Protein AF-A0A2V8X3D0-F1 (afdb_monomer)

Solvent-accessible surface area (backbone atoms only — not comparable to full-atom values): 6885 Å² total; per-residue (Å²): 136,84,84,76,80,86,71,79,76,37,47,74,92,74,59,75,45,65,46,23,43,91,88,47,85,46,73,48,74,57,72,33,58,51,44,58,70,53,36,81,63,63,55,37,43,77,49,73,24,34,34,82,47,98,91,30,70,43,83,44,58,73,88,72,32,69,65,61,42,66,55,35,41,49,26,38,58,74,53,64,68,82,69,56,76,44,79,71,68,83,85,76,54,71,71,52,52,53,48,53,50,52,40,46,39,34,49,67,67,68,51,130

Structure (mmCIF, N/CA/C/O backbone):
data_AF-A0A2V8X3D0-F1
#
_entry.id   AF-A0A2V8X3D0-F1
#
loop_
_atom_site.group_PDB
_atom_site.id
_atom_site.type_symbol
_atom_site.label_atom_id
_atom_site.label_alt_id
_atom_site.label_comp_id
_atom_site.label_asym_id
_atom_site.label_entity_id
_atom_site.label_seq_id
_atom_site.pdbx_PDB_ins_code
_atom_site.Cartn_x
_atom_site.Cartn_y
_atom_site.Cartn_z
_atom_site.occupancy
_atom_site.B_iso_or_equiv
_atom_site.auth_seq_id
_atom_site.auth_comp_id
_atom_site.auth_asym_id
_atom_site.auth_atom_id
_atom_site.pdbx_PDB_model_num
ATOM 1 N N . MET A 1 1 ? -1.999 36.369 16.286 1.00 37.56 1 MET A N 1
ATOM 2 C CA . MET A 1 1 ? -1.375 35.034 16.200 1.00 37.56 1 MET A CA 1
ATOM 3 C C . MET A 1 1 ? -2.469 34.036 15.878 1.00 37.56 1 MET A C 1
ATOM 5 O O . MET A 1 1 ? -3.402 33.972 16.667 1.00 37.56 1 MET A O 1
ATOM 9 N N . PRO A 1 2 ? -2.433 33.323 14.746 1.00 33.59 2 PRO A N 1
ATOM 10 C CA . PRO A 1 2 ? -3.302 32.175 14.560 1.00 33.59 2 PRO A CA 1
ATOM 11 C C . PRO A 1 2 ? -2.528 30.893 14.882 1.00 33.59 2 PRO A C 1
ATOM 13 O O . PRO A 1 2 ? -1.544 30.566 14.225 1.00 33.59 2 PRO A O 1
ATOM 16 N N . THR A 1 3 ? -2.972 30.189 15.921 1.00 42.16 3 THR A N 1
ATOM 17 C CA . THR A 1 3 ? -2.617 28.796 16.200 1.00 42.16 3 THR A CA 1
ATOM 18 C C . THR A 1 3 ? -3.243 27.917 15.124 1.00 42.16 3 THR A C 1
ATOM 20 O O . THR A 1 3 ? -4.469 27.873 15.002 1.00 42.16 3 THR A O 1
ATOM 23 N N . GLN A 1 4 ? -2.413 27.249 14.325 1.00 29.91 4 GLN A N 1
ATOM 24 C CA . GLN A 1 4 ? -2.882 26.175 13.455 1.00 29.91 4 GLN A CA 1
ATOM 25 C C . GLN A 1 4 ? -3.220 24.947 14.316 1.00 29.91 4 GLN A C 1
ATOM 27 O O . GLN A 1 4 ? -2.523 24.704 15.303 1.00 29.91 4 GLN A O 1
ATOM 32 N N . PRO A 1 5 ? -4.284 24.193 13.998 1.00 35.69 5 PRO A N 1
ATOM 33 C CA . PRO A 1 5 ? -4.534 22.923 14.660 1.00 35.69 5 PRO A CA 1
ATOM 34 C C . PRO A 1 5 ? -3.438 21.939 14.247 1.00 35.69 5 PRO A C 1
ATOM 36 O O . PRO A 1 5 ? -3.187 21.762 13.056 1.00 35.69 5 PRO A O 1
ATOM 39 N N . GLU A 1 6 ? -2.790 21.307 15.224 1.00 33.66 6 GLU A N 1
ATOM 40 C CA . GLU A 1 6 ? -1.869 20.197 14.985 1.00 33.66 6 GLU A CA 1
ATOM 41 C C . GLU A 1 6 ? -2.663 18.978 14.501 1.00 33.66 6 GLU A C 1
ATOM 43 O O . GLU A 1 6 ? -3.052 18.096 15.267 1.00 33.66 6 GLU A O 1
ATOM 48 N N . SER A 1 7 ? -2.954 18.949 13.202 1.00 32.25 7 SER A N 1
ATOM 49 C CA . SER A 1 7 ? -3.246 17.712 12.499 1.00 32.25 7 SER A CA 1
ATOM 50 C C . SER A 1 7 ? -1.927 16.964 12.371 1.00 32.25 7 SER A C 1
ATOM 52 O O . SER A 1 7 ? -1.091 17.296 11.536 1.00 32.25 7 SER A O 1
ATOM 54 N N . HIS A 1 8 ? -1.717 15.968 13.228 1.00 31.59 8 HIS A N 1
ATOM 55 C CA . HIS A 1 8 ? -0.727 14.941 12.947 1.00 31.59 8 HIS A CA 1
ATOM 56 C C . HIS A 1 8 ? -1.125 14.274 11.624 1.00 31.59 8 HIS A C 1
ATOM 58 O O . HIS A 1 8 ? -2.050 13.462 11.580 1.00 31.59 8 HIS A O 1
ATOM 64 N N . ASP A 1 9 ? -0.446 14.663 10.545 1.00 29.86 9 ASP A N 1
ATOM 65 C CA . ASP A 1 9 ? -0.480 14.008 9.241 1.00 29.86 9 ASP A CA 1
ATOM 66 C C . ASP A 1 9 ? 0.123 12.607 9.392 1.00 29.86 9 ASP A C 1
ATOM 68 O O . ASP A 1 9 ? 1.293 12.360 9.097 1.00 29.86 9 ASP A O 1
ATOM 72 N N . ALA A 1 10 ? -0.653 11.670 9.933 1.00 28.91 10 ALA A N 1
ATOM 73 C CA . ALA A 1 10 ? -0.179 10.314 10.118 1.00 28.91 10 ALA A CA 1
ATOM 74 C C . ALA A 1 10 ? -0.154 9.597 8.758 1.00 28.91 10 ALA A C 1
ATOM 76 O O . ALA A 1 10 ? -1.170 9.173 8.205 1.00 28.91 10 ALA A O 1
ATOM 77 N N . ILE A 1 11 ? 1.070 9.406 8.265 1.00 35.06 11 ILE A N 1
ATOM 78 C CA . ILE A 1 11 ? 1.444 8.513 7.161 1.00 35.06 11 ILE A CA 1
ATOM 79 C C . ILE A 1 11 ? 1.246 9.133 5.771 1.00 35.06 11 ILE A C 1
ATOM 81 O O . ILE A 1 11 ? 0.574 8.622 4.881 1.00 35.06 11 ILE A O 1
ATOM 85 N N . SER A 1 12 ? 1.929 10.251 5.547 1.00 32.66 12 SER A N 1
ATOM 86 C CA . SER A 1 12 ? 2.351 10.661 4.209 1.00 32.66 12 SER A CA 1
ATOM 87 C C . SER A 1 12 ? 3.846 10.959 4.301 1.00 32.66 12 SER A C 1
ATOM 89 O O . SER A 1 12 ? 4.235 11.969 4.868 1.00 32.66 12 SER A O 1
ATOM 91 N N . GLN A 1 13 ? 4.682 10.056 3.786 1.00 33.97 13 GLN A N 1
ATOM 92 C CA . GLN A 1 13 ? 6.145 10.196 3.636 1.00 33.97 13 GLN A CA 1
ATOM 93 C C . GLN A 1 13 ? 7.073 10.022 4.856 1.00 33.97 13 GLN A C 1
ATOM 95 O O . GLN A 1 13 ? 8.280 10.033 4.651 1.00 33.97 13 GLN A O 1
ATOM 100 N N . ASN A 1 14 ? 6.587 9.773 6.081 1.00 30.97 14 ASN A N 1
ATOM 101 C CA . ASN A 1 14 ? 7.488 9.634 7.248 1.00 30.97 14 ASN A CA 1
ATOM 102 C C . ASN A 1 14 ? 7.500 8.258 7.945 1.00 30.97 14 ASN A C 1
ATOM 104 O O . ASN A 1 14 ? 8.226 8.079 8.918 1.00 30.97 14 ASN A O 1
ATOM 108 N N . GLU A 1 15 ? 6.749 7.271 7.445 1.00 37.72 15 GLU A N 1
ATOM 109 C CA . GLU A 1 15 ? 6.708 5.910 8.020 1.00 37.72 15 GLU A CA 1
ATOM 110 C C . GLU A 1 15 ? 7.072 4.803 7.021 1.00 37.72 15 GLU A C 1
ATOM 112 O O . GLU A 1 15 ? 6.827 3.622 7.256 1.00 37.72 15 GLU A O 1
ATOM 117 N N . GLU A 1 16 ? 7.812 5.154 5.964 1.00 40.50 16 GLU A N 1
ATOM 118 C CA . GLU A 1 16 ? 8.700 4.185 5.303 1.00 40.50 16 GLU A CA 1
ATOM 119 C C . GLU A 1 16 ? 9.732 3.595 6.293 1.00 40.50 16 GLU A C 1
ATOM 121 O O . GLU A 1 16 ? 10.391 2.615 5.981 1.00 40.50 16 GLU A O 1
ATOM 126 N N . GLN A 1 17 ? 9.839 4.153 7.507 1.00 39.25 17 GLN A N 1
ATOM 127 C CA . GLN A 1 17 ? 10.866 3.888 8.512 1.00 39.25 17 GLN A CA 1
ATOM 128 C C . GLN A 1 17 ? 10.600 2.749 9.514 1.00 39.25 17 GLN A C 1
ATOM 130 O O . GLN A 1 17 ? 11.494 2.458 10.304 1.00 39.25 17 GLN A O 1
ATOM 135 N N . ASN A 1 18 ? 9.415 2.126 9.551 1.00 40.91 18 ASN A N 1
ATOM 136 C CA . ASN A 1 18 ? 9.135 1.095 10.572 1.00 40.91 18 ASN A CA 1
ATOM 137 C C . ASN A 1 18 ? 9.194 -0.335 10.017 1.00 40.91 18 ASN A C 1
ATOM 139 O O . ASN A 1 18 ? 9.763 -1.224 10.644 1.00 40.91 18 ASN A O 1
ATOM 143 N N . CYS A 1 19 ? 8.748 -0.549 8.775 1.00 41.94 19 CYS A N 1
ATOM 144 C CA . CYS A 1 19 ? 9.144 -1.747 8.027 1.00 41.94 19 CYS A CA 1
ATOM 145 C C . CYS A 1 19 ? 10.621 -1.718 7.616 1.00 41.94 19 CYS A C 1
ATOM 147 O O . CYS A 1 19 ? 11.140 -2.752 7.234 1.00 41.94 19 CYS A O 1
ATOM 149 N N . LEU A 1 20 ? 11.292 -0.566 7.630 1.00 42.41 20 LEU A N 1
ATOM 150 C CA . LEU A 1 20 ? 12.704 -0.408 7.285 1.00 42.41 20 LEU A CA 1
ATOM 151 C C . LEU A 1 20 ? 13.352 0.432 8.385 1.00 42.41 20 LEU A C 1
ATOM 153 O O . LEU A 1 20 ? 13.361 1.660 8.298 1.00 42.41 20 LEU A O 1
ATOM 157 N N . ASP A 1 21 ? 13.870 -0.225 9.425 1.00 34.19 21 ASP A N 1
ATOM 158 C CA . ASP A 1 21 ? 14.759 0.414 10.398 1.00 34.19 21 ASP A CA 1
ATOM 159 C C . ASP A 1 21 ? 15.773 1.309 9.659 1.00 34.19 21 ASP A C 1
ATOM 161 O O . ASP A 1 21 ? 16.462 0.868 8.738 1.00 34.19 21 ASP A O 1
ATOM 165 N N . ARG A 1 22 ? 15.853 2.581 10.072 1.00 38.88 22 ARG A N 1
ATOM 166 C CA . ARG A 1 22 ? 16.690 3.645 9.487 1.00 38.88 22 ARG A CA 1
ATOM 167 C C . ARG A 1 22 ? 18.185 3.287 9.422 1.00 38.88 22 ARG A C 1
ATOM 169 O O . ARG A 1 22 ? 18.949 4.008 8.786 1.00 38.88 22 ARG A O 1
ATOM 176 N N . THR A 1 23 ? 18.605 2.208 10.080 1.00 39.25 23 THR A N 1
ATOM 177 C CA . THR A 1 23 ? 19.983 1.700 10.092 1.00 39.25 23 THR A CA 1
ATOM 178 C C . THR A 1 23 ? 20.186 0.383 9.333 1.00 39.25 23 THR A C 1
ATOM 180 O O . THR A 1 23 ? 21.328 -0.049 9.173 1.00 39.25 23 THR A O 1
ATOM 183 N N . SER A 1 24 ? 19.120 -0.224 8.798 1.00 38.72 24 SER A N 1
ATOM 184 C CA . SER A 1 24 ? 19.151 -1.571 8.227 1.00 38.72 24 SER A CA 1
ATOM 185 C C . SER A 1 24 ? 18.827 -1.578 6.720 1.00 38.72 24 SER A C 1
ATOM 187 O O . SER A 1 24 ? 17.754 -1.138 6.315 1.00 38.72 24 SER A O 1
ATOM 189 N N . PRO A 1 25 ? 19.688 -2.146 5.849 1.00 47.16 25 PRO A N 1
ATOM 190 C CA . PRO A 1 25 ? 19.456 -2.234 4.397 1.00 47.16 25 PRO A CA 1
ATOM 191 C C . PRO A 1 25 ? 18.347 -3.232 3.990 1.00 47.16 25 PRO A C 1
ATOM 193 O O . PRO A 1 25 ? 18.197 -3.557 2.812 1.00 47.16 25 PRO A O 1
ATOM 196 N N . LYS A 1 26 ? 17.572 -3.744 4.952 1.00 44.41 26 LYS A N 1
ATOM 197 C CA . LYS A 1 26 ? 16.584 -4.810 4.778 1.00 44.41 26 LYS A CA 1
ATOM 198 C C . LYS A 1 26 ? 15.247 -4.396 5.400 1.00 44.41 26 LYS A C 1
ATOM 200 O O . LYS A 1 26 ? 15.260 -3.911 6.529 1.00 44.41 26 LYS A O 1
ATOM 205 N N . PRO A 1 27 ? 14.106 -4.658 4.734 1.00 53.47 27 PRO A N 1
ATOM 206 C CA . PRO A 1 27 ? 12.804 -4.507 5.364 1.00 53.47 27 PRO A CA 1
ATOM 207 C C . PRO A 1 27 ? 12.693 -5.443 6.581 1.00 53.47 27 PRO A C 1
ATOM 209 O O . PRO A 1 27 ? 12.707 -6.669 6.434 1.00 53.47 27 PRO A O 1
ATOM 212 N N . SER A 1 28 ? 12.635 -4.879 7.784 1.00 53.59 28 SER A N 1
ATOM 213 C CA . SER A 1 28 ? 12.348 -5.551 9.045 1.00 53.59 28 SER A CA 1
ATOM 214 C C . SER A 1 28 ? 10.833 -5.622 9.282 1.00 53.59 28 SER A C 1
ATOM 216 O O . SER A 1 28 ? 10.194 -4.635 9.644 1.00 53.59 28 SER A O 1
ATOM 218 N N . GLY A 1 29 ? 10.262 -6.815 9.112 1.00 68.94 29 GLY A N 1
ATOM 219 C CA . GLY A 1 29 ? 8.860 -7.114 9.429 1.00 68.94 29 GLY A CA 1
ATOM 220 C C . GLY A 1 29 ? 7.943 -7.221 8.211 1.00 68.94 29 GLY A C 1
ATOM 221 O O . GLY A 1 29 ? 8.361 -7.026 7.065 1.00 68.94 29 GLY A O 1
ATOM 222 N N . TYR A 1 30 ? 6.687 -7.587 8.466 1.00 80.38 30 TYR A N 1
ATOM 223 C CA . TYR A 1 30 ? 5.662 -7.699 7.437 1.00 80.38 30 TYR A CA 1
ATOM 224 C C . TYR A 1 30 ? 4.652 -6.543 7.533 1.00 80.38 30 TYR A C 1
ATOM 226 O O . TYR A 1 30 ? 4.293 -6.143 8.643 1.00 80.38 30 TYR A O 1
ATOM 234 N N . PRO A 1 31 ? 4.157 -6.002 6.403 1.00 83.81 31 PRO A N 1
ATOM 235 C CA . PRO A 1 31 ? 3.261 -4.843 6.417 1.00 83.81 31 PRO A CA 1
ATOM 236 C C . PRO A 1 31 ? 1.989 -5.046 7.256 1.00 83.81 31 PRO A C 1
ATOM 238 O O . PRO A 1 31 ? 1.559 -4.134 7.957 1.00 83.81 31 PRO A O 1
ATOM 241 N N . GLN A 1 32 ? 1.418 -6.253 7.245 1.00 85.88 32 GLN A N 1
ATOM 242 C CA . GLN A 1 32 ? 0.232 -6.596 8.032 1.00 85.88 32 GLN A CA 1
ATOM 243 C C . GLN A 1 32 ? 0.441 -6.471 9.549 1.00 85.88 32 GLN A C 1
ATOM 245 O O . GLN A 1 32 ? -0.500 -6.143 10.271 1.00 85.88 32 GLN A O 1
ATOM 250 N N . ASP A 1 33 ? 1.661 -6.688 10.042 1.00 84.81 33 ASP A N 1
ATOM 251 C CA . ASP A 1 33 ? 1.962 -6.584 11.473 1.00 84.81 33 ASP A CA 1
ATOM 252 C C . ASP A 1 33 ? 1.994 -5.116 11.902 1.00 84.81 33 ASP A C 1
ATOM 254 O O . ASP A 1 33 ? 1.466 -4.747 12.953 1.00 84.81 33 ASP A O 1
ATOM 258 N N . TRP A 1 34 ? 2.531 -4.249 11.042 1.00 83.50 34 TRP A N 1
ATOM 259 C CA . TRP A 1 34 ? 2.528 -2.805 11.254 1.00 83.50 34 TRP A CA 1
ATOM 260 C C . TRP A 1 34 ? 1.131 -2.207 11.184 1.00 83.50 34 TRP A C 1
ATOM 262 O O . TRP A 1 34 ? 0.794 -1.374 12.022 1.00 83.50 34 TRP A O 1
ATOM 272 N N . ILE A 1 35 ? 0.291 -2.673 10.257 1.00 86.69 35 ILE A N 1
ATOM 273 C CA . ILE A 1 35 ? -1.110 -2.242 10.180 1.00 86.69 35 ILE A CA 1
ATOM 274 C C . ILE A 1 35 ? -1.834 -2.543 11.497 1.00 86.69 35 ILE A C 1
ATOM 276 O O . ILE A 1 35 ? -2.483 -1.660 12.056 1.00 86.69 35 ILE A O 1
ATOM 280 N N . ARG A 1 36 ? -1.668 -3.755 12.041 1.00 87.81 36 ARG A N 1
ATOM 281 C CA . ARG A 1 36 ? -2.245 -4.132 13.343 1.00 87.81 36 ARG A CA 1
ATOM 282 C C . ARG A 1 36 ? -1.666 -3.323 14.500 1.00 87.81 36 ARG A C 1
ATOM 284 O O . ARG A 1 36 ? -2.405 -2.945 15.403 1.00 87.81 36 ARG A O 1
ATOM 291 N N . THR A 1 37 ? -0.364 -3.050 14.461 1.00 85.56 37 THR A N 1
ATOM 292 C CA . THR A 1 37 ? 0.338 -2.289 15.504 1.00 85.56 37 THR A CA 1
ATOM 293 C C . THR A 1 37 ? -0.124 -0.833 15.552 1.00 85.56 37 THR A C 1
ATOM 295 O O . THR A 1 37 ? -0.391 -0.309 16.630 1.00 85.56 37 THR A O 1
ATOM 298 N N . LEU A 1 38 ? -0.243 -0.177 14.394 1.00 85.12 38 LEU A N 1
ATOM 299 C CA . LEU A 1 38 ? -0.668 1.222 14.295 1.00 85.12 38 LEU A CA 1
ATOM 300 C C . LEU A 1 38 ? -2.181 1.379 14.493 1.00 85.12 38 LEU A C 1
ATOM 302 O O . LEU A 1 38 ? -2.639 2.362 15.080 1.00 85.12 38 LEU A O 1
ATOM 306 N N . GLY A 1 39 ? -2.969 0.415 14.013 1.00 87.31 39 GLY A N 1
ATOM 307 C CA . GLY A 1 39 ? -4.416 0.392 14.177 1.00 87.31 39 GLY A CA 1
ATOM 308 C C . GLY A 1 39 ? -5.085 1.671 13.670 1.00 87.31 39 GLY A C 1
ATOM 309 O O . GLY A 1 39 ? -4.926 2.075 12.521 1.00 87.31 39 GLY A O 1
ATOM 310 N N . LYS A 1 40 ? -5.842 2.333 14.549 1.00 87.12 40 LYS A N 1
ATOM 311 C CA . LYS A 1 40 ? -6.638 3.528 14.210 1.00 87.12 40 LYS A CA 1
ATOM 312 C C . LYS A 1 40 ? -5.815 4.803 14.000 1.00 87.12 40 LYS A C 1
ATOM 314 O O . LYS A 1 40 ? -6.385 5.811 13.598 1.00 87.12 40 LYS A O 1
ATOM 319 N N . SER A 1 41 ? -4.512 4.772 14.271 1.00 85.69 41 SER A N 1
ATOM 320 C CA . SER A 1 41 ? -3.623 5.921 14.057 1.00 85.69 41 SER A CA 1
ATOM 321 C C . SER A 1 41 ? -3.237 6.107 12.586 1.00 85.69 41 SER A C 1
ATOM 323 O O . SER A 1 41 ? -2.646 7.123 12.235 1.00 85.69 41 SER A O 1
ATOM 325 N N . ILE A 1 42 ? -3.569 5.148 11.715 1.00 81.81 42 ILE A N 1
ATOM 326 C CA . ILE A 1 42 ? -3.333 5.245 10.272 1.00 81.81 42 ILE A CA 1
ATOM 327 C C . ILE A 1 42 ? -4.308 6.264 9.678 1.00 81.81 42 ILE A C 1
ATOM 329 O O . ILE A 1 42 ? -5.517 6.033 9.670 1.00 81.81 42 ILE A O 1
ATOM 333 N N . VAL A 1 43 ? -3.797 7.372 9.133 1.00 80.25 43 VAL A N 1
ATOM 334 C CA . VAL A 1 43 ? -4.625 8.379 8.442 1.00 80.25 43 VAL A CA 1
ATOM 335 C C . VAL A 1 43 ? -4.570 8.184 6.925 1.00 80.25 43 VAL A C 1
ATOM 337 O O . VAL A 1 43 ? -5.587 8.326 6.241 1.00 80.25 43 VAL A O 1
ATOM 340 N N . LYS A 1 44 ? -3.429 7.755 6.379 1.00 80.25 44 LYS A N 1
ATOM 341 C CA . LYS A 1 44 ? -3.241 7.576 4.935 1.00 80.25 44 LYS A CA 1
ATOM 342 C C . LYS A 1 44 ? -2.344 6.378 4.618 1.00 80.25 44 LYS A C 1
ATOM 344 O O . LYS A 1 44 ? -1.479 6.015 5.403 1.00 80.25 44 LYS A O 1
ATOM 349 N N . VAL A 1 45 ? -2.573 5.733 3.475 1.00 84.94 45 VAL A N 1
ATOM 350 C CA . VAL A 1 45 ? -1.828 4.535 3.055 1.00 84.94 45 VAL A CA 1
ATOM 351 C C . VAL A 1 45 ? -1.105 4.795 1.742 1.00 84.94 45 VAL A C 1
ATOM 353 O O . VAL A 1 45 ? -1.686 5.311 0.791 1.00 84.94 45 VAL A O 1
ATOM 356 N N . HIS A 1 46 ? 0.171 4.432 1.670 1.00 82.19 46 HIS A N 1
ATOM 357 C CA . HIS A 1 46 ? 0.956 4.477 0.439 1.00 82.19 46 HIS A CA 1
ATOM 358 C C . HIS A 1 46 ? 1.212 3.039 -0.036 1.00 82.19 46 HIS A C 1
ATOM 360 O O . HIS A 1 46 ? 1.697 2.204 0.723 1.00 82.19 46 HIS A O 1
ATOM 366 N N . LEU A 1 47 ? 0.852 2.734 -1.282 1.00 85.69 47 LEU A N 1
ATOM 367 C CA . LEU A 1 47 ? 0.956 1.403 -1.874 1.00 85.69 47 LEU A CA 1
ATOM 368 C C . LEU A 1 47 ? 2.257 1.296 -2.672 1.00 85.69 47 LEU A C 1
ATOM 370 O O . LEU A 1 47 ? 2.447 2.019 -3.656 1.00 85.69 47 LEU A O 1
ATOM 374 N N . LYS A 1 48 ? 3.117 0.362 -2.259 1.00 84.31 48 LYS A N 1
ATOM 375 C CA . LYS A 1 48 ? 4.354 -0.045 -2.938 1.00 84.31 48 LYS A CA 1
ATOM 376 C C . LYS A 1 4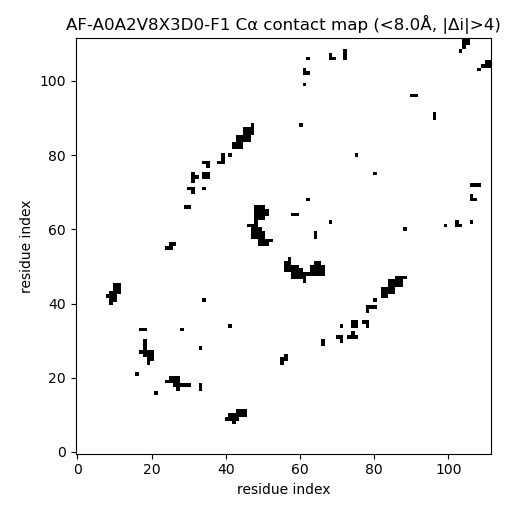8 ? 4.522 -1.553 -2.842 1.00 84.31 48 LYS A C 1
ATOM 378 O O . LYS A 1 48 ? 3.992 -2.171 -1.923 1.00 84.31 48 LYS A O 1
ATOM 383 N N . ASP A 1 49 ? 5.297 -2.123 -3.756 1.00 83.81 49 ASP A N 1
ATOM 384 C CA . ASP A 1 49 ? 5.655 -3.537 -3.724 1.00 83.81 49 ASP A CA 1
ATOM 385 C C . ASP A 1 49 ? 7.152 -3.723 -3.974 1.00 83.81 49 ASP A C 1
ATOM 387 O O . ASP A 1 49 ? 7.794 -2.930 -4.671 1.00 83.81 49 ASP A O 1
ATOM 391 N N . PHE A 1 50 ? 7.723 -4.761 -3.376 1.00 83.19 50 PHE A N 1
ATOM 392 C CA . PHE A 1 50 ? 9.150 -5.034 -3.447 1.00 83.19 50 PHE A CA 1
ATOM 393 C C . PHE A 1 50 ? 9.426 -6.530 -3.461 1.00 83.19 50 PHE A C 1
ATOM 395 O O . PHE A 1 50 ? 8.729 -7.315 -2.822 1.00 83.19 50 PHE A O 1
ATOM 402 N N . LYS A 1 51 ? 10.500 -6.920 -4.144 1.00 84.44 51 LYS A N 1
ATOM 403 C CA . LYS A 1 51 ? 11.065 -8.267 -4.047 1.00 84.44 51 LYS A CA 1
ATOM 404 C C . LYS A 1 51 ? 12.161 -8.301 -3.003 1.00 84.44 51 LYS A C 1
ATOM 406 O O . LYS A 1 51 ? 13.060 -7.459 -3.022 1.00 84.44 51 LYS A O 1
ATOM 411 N N . ARG A 1 52 ? 12.116 -9.291 -2.119 1.00 81.75 52 ARG A N 1
ATOM 412 C CA . ARG A 1 52 ? 13.185 -9.604 -1.175 1.00 81.75 52 ARG A CA 1
ATOM 413 C C . ARG A 1 52 ? 14.301 -10.315 -1.932 1.00 81.75 52 ARG A C 1
ATOM 415 O O . ARG A 1 52 ? 14.079 -11.288 -2.645 1.00 81.75 52 ARG A O 1
ATOM 422 N N . LYS A 1 53 ? 15.524 -9.830 -1.761 1.00 81.81 53 LYS A N 1
ATOM 423 C CA . LYS A 1 53 ? 16.743 -10.459 -2.275 1.00 81.81 53 LYS A CA 1
ATOM 424 C C . LYS A 1 53 ? 17.606 -10.902 -1.101 1.00 81.81 53 LYS A C 1
ATOM 426 O O . LYS A 1 53 ? 17.430 -10.432 0.022 1.00 81.81 53 LYS A O 1
ATOM 431 N N . GLN A 1 54 ? 18.546 -11.804 -1.368 1.00 77.56 54 GLN A N 1
ATOM 432 C CA . GLN A 1 54 ? 19.488 -12.287 -0.357 1.00 77.56 54 GLN A CA 1
ATOM 433 C C . GLN A 1 54 ? 20.246 -11.124 0.312 1.00 77.56 54 GLN A C 1
ATOM 435 O O . GLN A 1 54 ? 20.322 -11.086 1.538 1.00 77.56 54 GLN A O 1
ATOM 440 N N . ASP A 1 55 ? 20.661 -10.132 -0.484 1.00 79.38 55 ASP A N 1
ATOM 441 C CA . ASP A 1 55 ? 21.456 -8.978 -0.038 1.00 79.38 55 ASP A CA 1
ATOM 442 C C . ASP A 1 55 ? 20.706 -7.634 -0.141 1.00 79.38 55 ASP A C 1
ATOM 444 O O . ASP A 1 55 ? 21.325 -6.578 -0.259 1.00 79.38 55 ASP A O 1
ATOM 448 N N . GLY A 1 56 ? 19.367 -7.640 -0.134 1.00 74.44 56 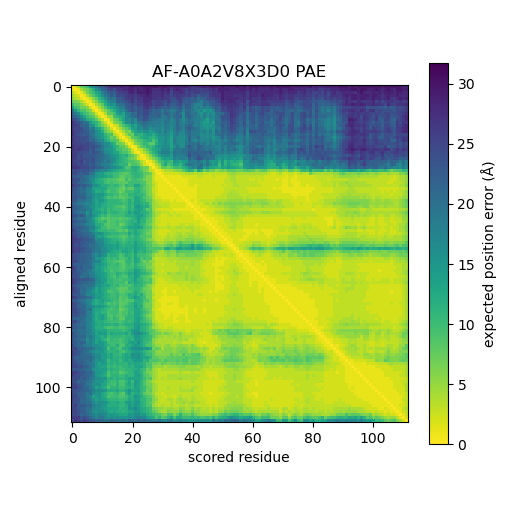GLY A N 1
ATOM 449 C CA .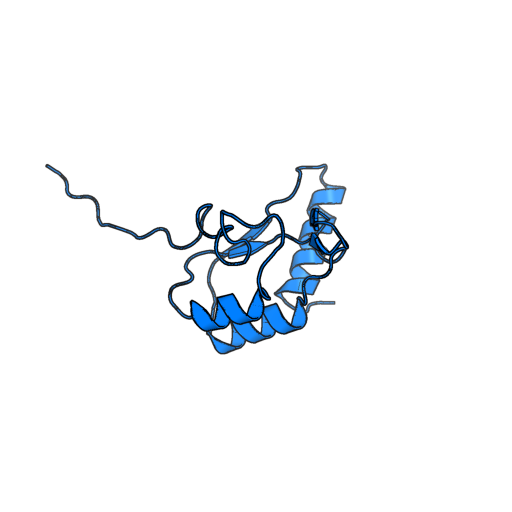 GLY A 1 56 ? 18.596 -6.393 -0.165 1.00 74.44 56 GLY A CA 1
ATOM 450 C C . GLY A 1 56 ? 17.168 -6.549 -0.667 1.00 74.44 56 GLY A C 1
ATOM 451 O O . GLY A 1 56 ? 16.494 -7.543 -0.395 1.00 74.44 56 GLY A O 1
ATOM 452 N N . TYR A 1 57 ? 16.698 -5.551 -1.409 1.00 77.00 57 TYR A N 1
ATOM 453 C CA . TYR A 1 57 ? 15.371 -5.545 -2.010 1.00 77.00 57 TYR A CA 1
ATOM 454 C C . TYR A 1 57 ? 15.368 -4.800 -3.348 1.00 77.00 57 TYR A C 1
ATOM 456 O O . TYR A 1 57 ? 16.284 -4.041 -3.663 1.00 77.00 57 TYR A O 1
ATOM 464 N N . GLU A 1 58 ? 14.340 -5.038 -4.154 1.00 80.69 58 GLU A N 1
ATOM 465 C CA . GLU A 1 58 ? 14.101 -4.329 -5.410 1.00 80.69 58 GLU A CA 1
ATOM 466 C C . GLU A 1 58 ? 12.662 -3.831 -5.455 1.00 80.69 58 GLU A C 1
ATOM 468 O O . GLU A 1 58 ? 11.736 -4.614 -5.257 1.00 80.69 58 GLU A O 1
ATOM 473 N N . TRP A 1 59 ? 12.482 -2.542 -5.742 1.00 81.69 59 TRP A N 1
ATOM 474 C CA . TRP A 1 59 ? 11.164 -1.968 -5.992 1.00 81.69 59 TRP A CA 1
ATOM 475 C C . TRP A 1 59 ? 10.605 -2.480 -7.314 1.00 81.69 59 TRP A C 1
ATOM 477 O O . TRP A 1 59 ? 11.247 -2.358 -8.359 1.00 81.69 59 TRP A O 1
ATOM 487 N N . VAL A 1 60 ? 9.391 -3.012 -7.265 1.00 86.06 60 VAL A N 1
ATOM 488 C CA . VAL A 1 60 ? 8.691 -3.558 -8.428 1.00 86.06 60 VAL A CA 1
ATOM 489 C C . VAL A 1 60 ? 7.290 -2.965 -8.525 1.00 86.06 60 VAL A C 1
ATOM 491 O O . VAL A 1 60 ? 6.856 -2.190 -7.672 1.00 86.06 60 VAL A O 1
ATOM 494 N N . ASN A 1 61 ? 6.588 -3.284 -9.608 1.00 87.88 61 ASN A N 1
ATOM 495 C CA . ASN A 1 61 ? 5.207 -2.856 -9.765 1.00 87.88 61 ASN A CA 1
ATOM 496 C C . ASN A 1 61 ? 4.282 -3.630 -8.804 1.00 87.88 61 ASN A C 1
ATOM 498 O O . ASN A 1 61 ? 4.623 -4.716 -8.332 1.00 87.88 61 ASN A O 1
ATOM 502 N N . LEU A 1 62 ? 3.099 -3.080 -8.520 1.00 87.56 62 LEU A N 1
ATOM 503 C CA . LEU A 1 62 ? 2.150 -3.668 -7.571 1.00 87.56 62 LEU A CA 1
ATOM 504 C C . LEU A 1 62 ? 1.723 -5.077 -7.992 1.00 87.56 62 LEU A C 1
ATOM 506 O O . LEU A 1 62 ? 1.193 -5.275 -9.087 1.00 87.56 62 LEU A O 1
ATOM 510 N N . GLY A 1 63 ? 1.895 -6.051 -7.104 1.00 88.00 63 GLY A N 1
ATOM 511 C CA . GLY A 1 63 ? 1.555 -7.451 -7.344 1.00 88.00 63 GLY A CA 1
ATOM 512 C C . GLY A 1 63 ? 2.618 -8.232 -8.110 1.00 88.00 63 GLY A C 1
ATOM 513 O O . GLY A 1 63 ? 2.385 -9.401 -8.401 1.00 88.00 63 GLY A O 1
ATOM 514 N N . ASP A 1 64 ? 3.752 -7.607 -8.435 1.00 91.62 64 ASP A N 1
ATOM 515 C CA . ASP A 1 64 ? 4.918 -8.308 -8.973 1.00 91.62 64 ASP A CA 1
ATOM 516 C C . ASP A 1 64 ? 5.957 -8.606 -7.879 1.00 91.62 64 ASP A C 1
ATOM 518 O O . ASP A 1 64 ? 6.982 -9.209 -8.192 1.00 91.62 64 ASP A O 1
ATOM 522 N N . GLY A 1 65 ? 5.748 -8.157 -6.634 1.00 88.25 65 GLY A N 1
ATOM 523 C CA . GLY A 1 65 ? 6.681 -8.345 -5.520 1.00 88.25 65 GLY A CA 1
ATOM 524 C C . GLY A 1 65 ? 6.266 -9.429 -4.529 1.00 88.25 65 GLY A C 1
ATOM 525 O O . GLY A 1 65 ? 5.453 -10.296 -4.834 1.00 88.25 65 GLY A O 1
ATOM 526 N N . ASP A 1 66 ? 6.869 -9.376 -3.342 1.00 86.25 66 ASP A N 1
ATOM 527 C CA . ASP A 1 66 ? 6.735 -10.379 -2.279 1.00 86.25 66 ASP A CA 1
ATOM 528 C C . ASP A 1 66 ? 5.878 -9.875 -1.102 1.00 86.25 66 ASP A C 1
ATOM 530 O O . ASP A 1 66 ? 5.943 -10.420 0.010 1.00 86.25 66 ASP A O 1
ATOM 534 N N . VAL A 1 67 ? 5.127 -8.786 -1.292 1.00 87.19 67 VAL A N 1
ATOM 535 C CA . VAL A 1 67 ? 4.139 -8.336 -0.308 1.00 87.19 67 VAL A CA 1
ATOM 536 C C . VAL A 1 67 ? 2.946 -9.290 -0.320 1.00 87.19 67 VAL A C 1
ATOM 538 O O . VAL A 1 67 ? 2.329 -9.538 -1.355 1.00 87.19 67 VAL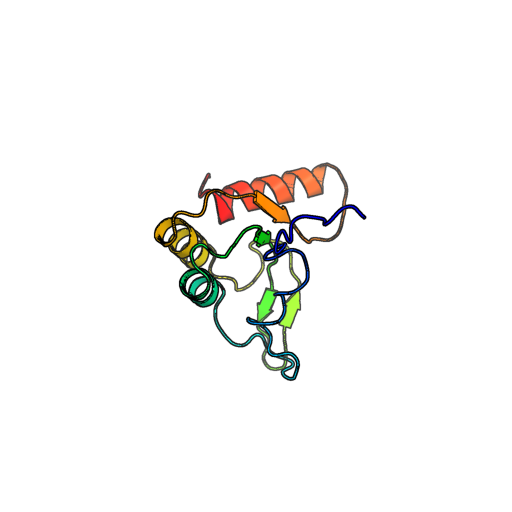 A O 1
ATOM 541 N N . ASP A 1 68 ? 2.587 -9.797 0.859 1.00 89.44 68 ASP A N 1
ATOM 542 C CA . ASP A 1 68 ? 1.370 -10.580 1.051 1.00 89.44 68 ASP A CA 1
ATOM 543 C C . ASP A 1 68 ? 0.152 -9.644 1.102 1.00 89.44 68 ASP A C 1
ATOM 545 O O . ASP A 1 68 ? -0.278 -9.170 2.156 1.00 89.44 68 ASP A O 1
ATOM 549 N N . TRP A 1 69 ? -0.383 -9.333 -0.078 1.00 88.25 69 TRP A N 1
ATOM 550 C CA . TRP A 1 69 ? -1.529 -8.438 -0.232 1.00 88.25 69 TRP A CA 1
ATOM 551 C C . TRP A 1 69 ? -2.825 -8.999 0.365 1.00 88.25 69 TRP A C 1
ATOM 553 O O . TRP A 1 69 ? -3.727 -8.230 0.696 1.00 88.25 69 TRP A O 1
ATOM 563 N N . GLU A 1 70 ? -2.941 -10.317 0.529 1.00 91.69 70 GLU A N 1
ATOM 564 C CA . GLU A 1 70 ? -4.078 -10.916 1.227 1.00 91.69 70 GLU A CA 1
ATOM 565 C C . GLU A 1 70 ? -3.995 -10.616 2.724 1.00 91.69 70 GLU A C 1
ATOM 567 O O . GLU A 1 70 ? -4.928 -10.031 3.274 1.00 91.69 70 GLU A O 1
ATOM 572 N N . ALA A 1 71 ? -2.846 -10.877 3.351 1.00 89.44 71 ALA A N 1
ATOM 573 C CA . ALA A 1 71 ? -2.622 -10.549 4.757 1.00 89.44 71 ALA A CA 1
ATOM 574 C C . ALA A 1 71 ? -2.743 -9.040 5.043 1.00 89.44 71 ALA A C 1
ATOM 576 O O . ALA A 1 71 ? -3.244 -8.645 6.098 1.00 89.44 71 ALA A O 1
ATOM 577 N N . VAL A 1 72 ? -2.316 -8.189 4.105 1.00 90.00 72 VAL A N 1
ATOM 578 C CA . VAL A 1 72 ? -2.474 -6.727 4.192 1.00 90.00 72 VAL A CA 1
ATOM 579 C C . VAL A 1 72 ? -3.945 -6.317 4.182 1.00 90.00 72 VAL A C 1
ATOM 581 O O . VAL A 1 72 ? -4.367 -5.537 5.037 1.00 90.00 72 VAL A O 1
ATOM 584 N N . ARG A 1 73 ? -4.742 -6.845 3.243 1.00 90.06 73 ARG A N 1
ATOM 585 C CA . ARG A 1 73 ? -6.187 -6.572 3.193 1.00 90.06 73 ARG A CA 1
ATOM 586 C C . ARG A 1 73 ? -6.891 -7.022 4.466 1.00 90.06 73 ARG A C 1
ATOM 588 O O . ARG A 1 73 ? -7.735 -6.296 4.985 1.00 90.06 73 ARG A O 1
ATOM 595 N N . GLU A 1 74 ? -6.526 -8.196 4.966 1.00 93.12 74 GLU A N 1
ATOM 596 C CA . GLU A 1 74 ? -7.044 -8.742 6.217 1.00 93.12 74 GLU A CA 1
ATOM 597 C C . GLU A 1 74 ? -6.738 -7.827 7.4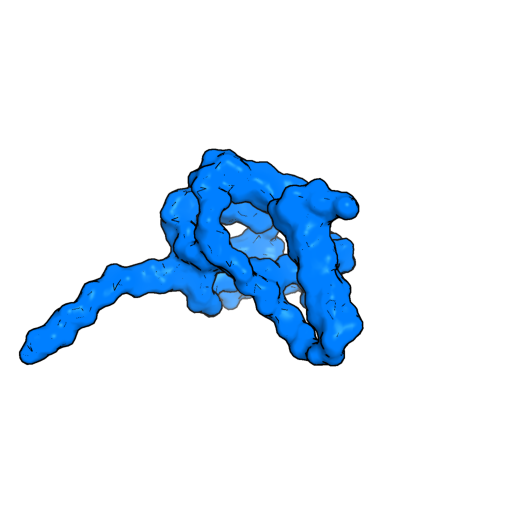05 1.00 93.12 74 GLU A C 1
ATOM 599 O O . GLU A 1 74 ? -7.653 -7.429 8.124 1.00 93.12 74 GLU A O 1
ATOM 604 N N . ALA A 1 75 ? -5.491 -7.376 7.548 1.00 89.75 75 ALA A N 1
ATOM 605 C CA . ALA A 1 75 ? -5.118 -6.445 8.608 1.00 89.75 75 ALA A CA 1
ATOM 60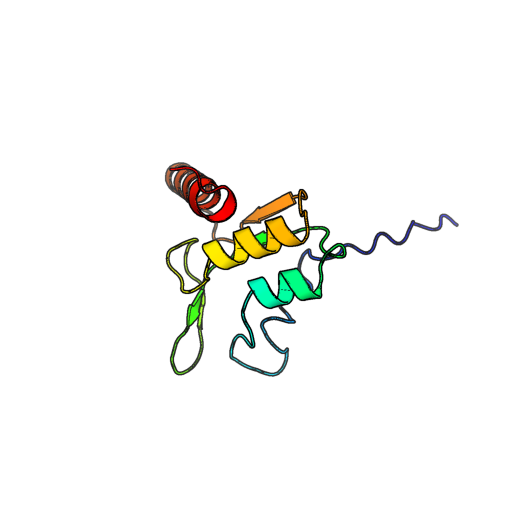6 C C . ALA A 1 75 ? -5.888 -5.116 8.521 1.00 89.75 75 ALA A C 1
ATOM 608 O O . ALA A 1 75 ? -6.369 -4.624 9.541 1.00 89.75 75 ALA A O 1
ATOM 609 N N . PHE A 1 76 ? -6.073 -4.551 7.321 1.00 90.06 76 PHE A N 1
ATOM 610 C CA . PHE A 1 76 ? -6.890 -3.342 7.151 1.00 90.06 76 PHE A CA 1
ATOM 611 C C . PHE A 1 76 ? -8.356 -3.562 7.538 1.00 90.06 76 PHE A C 1
ATOM 613 O O . PHE A 1 76 ? -8.962 -2.681 8.156 1.00 90.06 76 PHE A O 1
ATOM 620 N N . ARG A 1 77 ? -8.917 -4.735 7.217 1.00 91.75 77 ARG A N 1
ATOM 621 C CA . ARG A 1 77 ? -10.275 -5.116 7.623 1.00 91.75 77 ARG A CA 1
ATOM 622 C C . ARG A 1 77 ? -10.393 -5.230 9.140 1.00 91.75 77 ARG A C 1
ATOM 624 O O . ARG A 1 77 ? -11.352 -4.710 9.701 1.00 91.75 77 ARG A O 1
ATOM 631 N N . GLU A 1 78 ? -9.427 -5.869 9.797 1.00 94.56 78 GLU A N 1
ATOM 632 C CA . GLU A 1 78 ? -9.395 -6.045 11.255 1.00 94.56 78 GLU A CA 1
ATOM 633 C C . GLU A 1 78 ? -9.394 -4.707 12.004 1.00 94.56 78 GLU A C 1
ATOM 635 O O . GLU A 1 78 ? -10.130 -4.539 12.976 1.00 94.56 78 GLU A O 1
ATOM 640 N N . ILE A 1 79 ? -8.606 -3.734 11.537 1.00 90.19 79 ILE A N 1
ATOM 641 C CA . ILE A 1 79 ? -8.534 -2.411 12.174 1.00 90.19 79 ILE A CA 1
ATOM 642 C C . ILE A 1 79 ? -9.684 -1.478 11.755 1.00 90.19 79 ILE A C 1
ATOM 644 O O . ILE A 1 79 ? -9.818 -0.383 12.305 1.00 90.19 79 ILE A O 1
ATOM 648 N N . GLY A 1 80 ? -10.515 -1.899 10.792 1.00 91.75 80 GLY A N 1
ATOM 649 C CA . GLY A 1 80 ? -11.632 -1.118 10.260 1.00 91.75 80 GLY A CA 1
ATOM 650 C C . GLY A 1 80 ? -11.197 0.107 9.451 1.00 91.75 80 GLY A C 1
ATOM 651 O O . GLY A 1 80 ? -11.880 1.133 9.472 1.00 91.75 80 GLY A O 1
ATOM 652 N N . TYR A 1 81 ? -10.053 0.034 8.765 1.00 86.62 81 TYR A N 1
ATOM 653 C CA . TYR A 1 81 ? -9.549 1.155 7.977 1.00 86.62 81 TYR A CA 1
ATOM 654 C C . TYR A 1 81 ? -10.425 1.401 6.745 1.00 86.62 81 TYR A C 1
ATOM 656 O O . TYR A 1 81 ? -10.700 0.498 5.960 1.00 86.62 81 TYR A O 1
ATOM 664 N N . SER A 1 82 ? -10.844 2.651 6.566 1.00 86.44 82 SER A N 1
ATOM 665 C CA . SER A 1 82 ? -11.670 3.112 5.439 1.00 86.44 82 SER A CA 1
ATOM 666 C C . SER A 1 82 ? -11.168 4.441 4.859 1.00 86.44 82 SER A C 1
ATOM 668 O O . SER A 1 82 ? -11.910 5.167 4.200 1.00 86.44 82 SER A O 1
ATOM 670 N N . GLY A 1 83 ? -9.902 4.772 5.132 1.00 82.12 83 GLY A N 1
ATOM 671 C CA . GLY A 1 83 ? -9.259 5.992 4.658 1.00 82.12 83 GLY A CA 1
ATOM 672 C C . GLY A 1 83 ? -8.737 5.892 3.223 1.00 82.12 83 GLY A C 1
ATOM 673 O O . GLY A 1 83 ? -9.060 4.978 2.465 1.00 82.12 83 GLY A O 1
ATOM 674 N N . SER A 1 84 ? -7.921 6.873 2.842 1.00 82.69 84 SER A N 1
ATOM 675 C CA . SER A 1 84 ? -7.398 7.000 1.478 1.00 82.69 84 SER A CA 1
ATOM 676 C C . SER A 1 84 ? -6.084 6.245 1.268 1.00 82.69 84 SER A C 1
ATOM 678 O O . SER A 1 84 ? -5.217 6.219 2.144 1.00 82.69 84 SER A O 1
ATOM 680 N N . ALA A 1 85 ? -5.911 5.690 0.067 1.00 84.38 85 ALA A N 1
ATOM 681 C CA . ALA A 1 85 ? -4.666 5.075 -0.375 1.00 84.38 85 ALA A CA 1
ATOM 682 C C . ALA A 1 85 ? -4.123 5.770 -1.633 1.00 84.38 85 ALA A C 1
ATOM 684 O O . ALA A 1 85 ? -4.892 6.172 -2.507 1.00 84.38 85 ALA A O 1
ATOM 685 N N . ILE A 1 86 ? -2.800 5.895 -1.733 1.00 83.94 86 ILE A N 1
ATOM 686 C CA . ILE A 1 86 ? -2.092 6.471 -2.883 1.00 83.94 86 ILE A CA 1
ATOM 687 C C . ILE A 1 86 ? -1.057 5.472 -3.389 1.00 83.94 86 ILE A C 1
ATOM 689 O O . ILE A 1 86 ? -0.348 4.857 -2.602 1.00 83.94 86 ILE A O 1
ATOM 693 N N . THR A 1 87 ? -0.935 5.322 -4.704 1.00 83.69 87 THR A N 1
ATOM 694 C CA . THR A 1 87 ? 0.137 4.529 -5.319 1.00 83.69 87 THR A CA 1
ATOM 695 C C . THR A 1 87 ? 1.408 5.358 -5.452 1.00 83.69 87 THR A C 1
ATOM 697 O O . THR A 1 87 ? 1.382 6.414 -6.085 1.00 83.69 87 THR A O 1
ATOM 700 N N . GLU A 1 88 ? 2.531 4.866 -4.934 1.00 77.75 88 GLU A N 1
ATOM 701 C CA . GLU A 1 88 ? 3.843 5.490 -5.136 1.00 77.75 88 GLU A CA 1
ATOM 702 C C . GLU A 1 88 ? 4.666 4.654 -6.119 1.00 77.75 88 GLU A C 1
ATOM 704 O O . GLU A 1 88 ? 5.513 3.843 -5.747 1.00 77.75 88 GLU A O 1
ATOM 709 N N . LEU A 1 89 ? 4.374 4.848 -7.404 1.00 82.06 89 LEU A N 1
ATOM 710 C CA . LEU A 1 89 ? 5.004 4.155 -8.524 1.00 82.06 89 LEU A CA 1
ATOM 711 C C . LEU A 1 89 ? 5.585 5.170 -9.509 1.00 82.06 89 LEU A C 1
ATOM 713 O O . LEU A 1 89 ? 5.259 6.358 -9.473 1.00 82.06 89 LE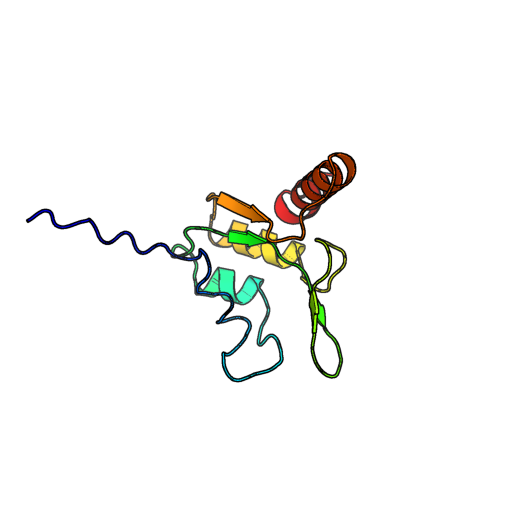U A O 1
ATOM 717 N N . LYS A 1 90 ? 6.421 4.695 -10.436 1.00 81.00 90 LYS A N 1
ATOM 718 C CA . LYS A 1 90 ? 6.831 5.519 -11.580 1.00 81.00 90 LYS A CA 1
ATOM 719 C C . LYS A 1 90 ? 5.592 5.948 -12.366 1.00 81.00 90 LYS A C 1
ATOM 721 O O . LYS A 1 90 ? 4.661 5.1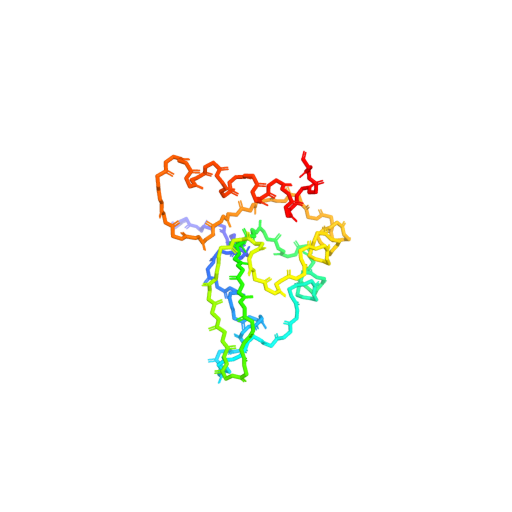59 -12.513 1.00 81.00 90 LYS A O 1
ATOM 726 N N . GLY A 1 91 ? 5.605 7.179 -12.877 1.00 85.50 91 GLY A N 1
ATOM 727 C CA . GLY A 1 91 ? 4.614 7.633 -13.851 1.00 85.50 91 GLY A CA 1
ATOM 728 C C . GLY A 1 91 ? 4.731 6.867 -15.172 1.00 85.50 91 GLY A C 1
ATOM 729 O O . GLY A 1 91 ? 5.749 6.226 -15.441 1.00 85.50 91 GLY A O 1
ATOM 730 N N . GLY A 1 92 ? 3.696 6.952 -16.003 1.00 89.44 92 GLY A N 1
ATOM 731 C CA . GLY A 1 92 ? 3.646 6.282 -17.299 1.00 89.44 92 GLY A CA 1
ATOM 732 C C . GLY A 1 92 ? 2.512 6.809 -18.172 1.00 89.44 92 GLY A C 1
ATOM 733 O O . GLY A 1 92 ? 1.898 7.829 -17.855 1.00 89.44 92 GLY A O 1
ATOM 734 N N . ASP A 1 93 ? 2.259 6.115 -19.277 1.00 92.81 93 ASP A N 1
ATOM 735 C CA . ASP A 1 93 ? 1.173 6.425 -20.205 1.00 92.81 93 ASP A CA 1
ATOM 736 C C . ASP A 1 93 ? -0.201 5.957 -19.682 1.00 92.81 93 ASP A C 1
ATOM 738 O O . ASP A 1 93 ? -0.324 5.344 -18.620 1.00 92.81 93 ASP A O 1
ATOM 742 N N . GLU A 1 94 ? -1.266 6.251 -20.432 1.00 95.12 94 GLU A N 1
ATOM 743 C CA . GLU A 1 94 ? -2.631 5.855 -20.064 1.00 95.12 94 GLU A CA 1
ATOM 744 C C . GLU A 1 94 ? -2.767 4.336 -19.873 1.00 95.12 94 GLU A C 1
ATOM 746 O O . GLU A 1 94 ? -3.431 3.883 -18.938 1.00 95.12 94 GLU A O 1
ATOM 751 N N . SER A 1 95 ? -2.135 3.545 -20.744 1.00 95.19 95 SER A N 1
ATOM 752 C CA . SER A 1 95 ? -2.188 2.082 -20.689 1.00 95.19 95 SER A CA 1
ATOM 753 C C . SER A 1 95 ? -1.624 1.565 -19.367 1.00 95.19 95 SER A C 1
ATOM 755 O O . SER A 1 95 ? -2.263 0.762 -18.678 1.00 95.19 95 SER A O 1
ATOM 757 N N . TYR A 1 96 ? -0.471 2.098 -18.967 1.00 93.12 96 TYR A N 1
ATOM 758 C CA . TYR A 1 96 ? 0.159 1.801 -17.694 1.00 93.12 96 TYR A CA 1
ATOM 759 C C . TYR A 1 96 ? -0.693 2.258 -16.504 1.00 93.12 96 TYR A C 1
ATOM 761 O O . TYR A 1 96 ? -0.904 1.483 -15.574 1.00 93.12 96 TYR A O 1
ATOM 769 N N . LEU A 1 97 ? -1.250 3.473 -16.528 1.00 93.38 97 LEU A N 1
ATOM 770 C CA . LEU A 1 97 ? -2.098 3.959 -15.431 1.00 93.38 97 LEU A CA 1
ATOM 771 C C . LEU A 1 97 ? -3.378 3.120 -15.271 1.00 93.38 97 LEU A C 1
ATOM 773 O O . LEU A 1 97 ? -3.802 2.846 -14.145 1.00 93.38 97 LEU A O 1
ATOM 777 N N . ARG A 1 98 ? -3.964 2.638 -16.375 1.00 94.12 98 ARG A N 1
ATOM 778 C CA . ARG A 1 98 ? -5.075 1.671 -16.336 1.00 94.12 98 ARG A CA 1
ATOM 779 C C . ARG A 1 98 ? -4.645 0.336 -15.735 1.00 94.12 98 ARG A C 1
ATOM 781 O O . ARG A 1 98 ? -5.426 -0.278 -15.013 1.00 94.12 98 ARG A O 1
ATOM 788 N N . ASP A 1 99 ? -3.427 -0.114 -16.019 1.00 93.88 99 ASP A N 1
ATOM 789 C CA . ASP A 1 99 ? -2.874 -1.331 -15.426 1.00 93.88 99 ASP A CA 1
ATOM 790 C C . ASP A 1 99 ? -2.671 -1.205 -13.916 1.00 93.88 99 ASP A C 1
ATOM 792 O O . ASP A 1 99 ? -3.124 -2.065 -13.160 1.00 93.88 99 ASP A O 1
ATOM 796 N N . VAL A 1 100 ? -2.095 -0.088 -13.468 1.00 91.44 100 VAL A N 1
ATOM 797 C CA . VAL A 1 100 ? -1.956 0.236 -12.044 1.00 91.44 100 VAL A CA 1
ATOM 798 C C . VAL A 1 100 ? -3.321 0.247 -11.355 1.00 91.44 100 VAL A C 1
ATOM 800 O O . VAL A 1 100 ? -3.472 -0.384 -10.310 1.00 91.44 100 VAL A O 1
ATOM 803 N N . SER A 1 101 ? -4.337 0.877 -11.954 1.00 91.50 101 SER A N 1
ATOM 804 C CA . SER A 1 101 ? -5.699 0.883 -11.398 1.00 91.50 101 SER A CA 1
ATOM 805 C C . SER A 1 101 ? -6.254 -0.534 -11.210 1.00 91.50 101 SER A C 1
ATOM 807 O O . SER A 1 101 ? -6.748 -0.858 -10.132 1.00 91.50 101 SER A O 1
ATOM 809 N N . ARG A 1 102 ? -6.124 -1.408 -12.220 1.00 93.31 102 ARG A N 1
ATOM 810 C CA . ARG A 1 102 ? -6.580 -2.808 -12.127 1.00 93.31 102 ARG A CA 1
ATOM 811 C C . ARG A 1 102 ? -5.826 -3.591 -11.056 1.00 93.31 102 ARG A C 1
ATOM 813 O O . ARG A 1 102 ? -6.421 -4.402 -10.348 1.00 93.31 102 ARG A O 1
ATOM 820 N N . ARG A 1 103 ? -4.519 -3.357 -10.916 1.00 93.00 103 ARG A N 1
ATOM 821 C CA . ARG A 1 103 ? -3.709 -3.975 -9.856 1.00 93.00 103 ARG A CA 1
ATOM 822 C C . ARG A 1 103 ? -4.201 -3.548 -8.479 1.00 93.00 103 ARG A C 1
ATOM 824 O O . ARG A 1 103 ? -4.351 -4.409 -7.621 1.00 93.00 103 ARG A O 1
ATOM 831 N N . VAL A 1 104 ? -4.507 -2.266 -8.277 1.00 90.12 104 VAL A N 1
ATOM 832 C CA . VAL A 1 104 ? -5.079 -1.769 -7.015 1.00 90.12 104 VAL A CA 1
ATOM 833 C C . VAL A 1 104 ? -6.433 -2.422 -6.731 1.00 90.12 104 VAL A C 1
ATOM 835 O O . VAL A 1 104 ? -6.632 -2.937 -5.632 1.00 90.12 104 VAL A O 1
ATOM 838 N N . ASP A 1 105 ? -7.332 -2.484 -7.716 1.00 90.50 105 ASP A N 1
ATOM 839 C CA . ASP A 1 105 ? -8.639 -3.137 -7.563 1.00 90.50 105 ASP A CA 1
ATOM 840 C C . ASP A 1 105 ? -8.508 -4.606 -7.139 1.00 90.50 105 ASP A C 1
ATOM 842 O O . ASP A 1 105 ? -9.198 -5.070 -6.225 1.00 90.50 105 ASP A O 1
ATOM 846 N N . ARG A 1 106 ? -7.571 -5.326 -7.755 1.00 91.62 106 ARG A N 1
ATOM 847 C CA . ARG A 1 106 ? -7.293 -6.724 -7.430 1.00 91.62 106 ARG A CA 1
ATOM 848 C C . ARG A 1 106 ? -6.682 -6.890 -6.043 1.00 91.62 106 ARG A C 1
ATOM 850 O O . ARG A 1 106 ? -7.149 -7.711 -5.259 1.00 91.62 106 ARG A O 1
ATOM 857 N N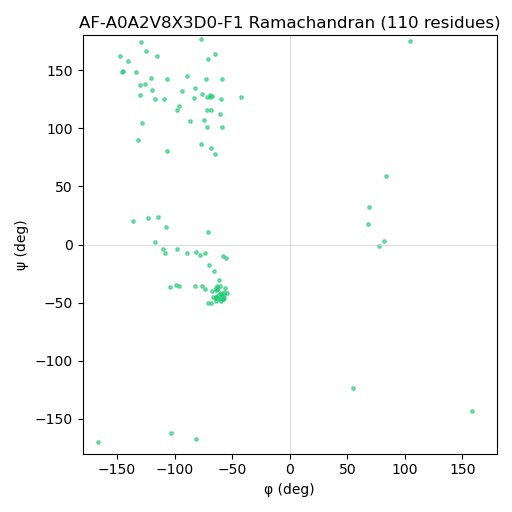 . LEU A 1 107 ? -5.631 -6.133 -5.742 1.00 87.81 107 LEU A N 1
ATOM 858 C CA . LEU A 1 107 ? -4.789 -6.354 -4.564 1.00 87.81 107 LEU A CA 1
ATOM 859 C C . LEU A 1 107 ? -5.371 -5.754 -3.289 1.00 87.81 107 LEU A C 1
ATOM 861 O O . LEU A 1 107 ? -5.210 -6.345 -2.230 1.00 87.81 107 LEU A O 1
ATOM 865 N N . VAL A 1 108 ? -6.040 -4.603 -3.379 1.00 85.12 108 VAL A N 1
ATOM 866 C CA . VAL A 1 108 ? -6.592 -3.887 -2.217 1.00 85.12 108 VAL A CA 1
ATOM 867 C C . VAL A 1 108 ? -8.065 -4.218 -2.018 1.00 85.12 108 VAL A C 1
ATOM 869 O O . VAL A 1 108 ? -8.522 -4.348 -0.887 1.00 85.12 108 VAL A O 1
ATOM 872 N N . LEU A 1 109 ? -8.816 -4.402 -3.105 1.00 82.81 109 LEU A N 1
ATOM 873 C CA . LEU A 1 109 ? -10.272 -4.559 -3.038 1.00 82.81 109 LEU A CA 1
ATOM 874 C C . LEU A 1 109 ? -10.727 -5.990 -3.336 1.00 82.81 109 LEU A C 1
ATOM 876 O O . LEU A 1 109 ? -11.896 -6.307 -3.135 1.00 82.81 109 LEU A O 1
ATOM 880 N N . GLY A 1 110 ? -9.815 -6.873 -3.755 1.00 80.56 110 GLY A N 1
ATOM 881 C CA . GLY A 1 110 ? -10.128 -8.275 -4.030 1.00 80.56 110 GLY A CA 1
ATOM 882 C C . GLY A 1 110 ? -11.035 -8.491 -5.234 1.00 80.56 110 GLY A C 1
ATOM 883 O O . GLY A 1 110 ? -11.655 -9.546 -5.332 1.00 80.56 110 GLY A O 1
ATOM 884 N N . ARG A 1 111 ? -11.162 -7.496 -6.117 1.00 79.62 111 ARG A N 1
ATOM 885 C CA . ARG A 1 111 ? -12.006 -7.599 -7.308 1.00 79.62 111 ARG A CA 1
ATOM 886 C C . ARG A 1 111 ? -11.245 -8.321 -8.418 1.00 79.62 111 ARG A C 1
ATOM 888 O O . ARG A 1 111 ? -10.065 -8.052 -8.625 1.00 79.62 111 ARG A O 1
ATOM 895 N N . THR A 1 112 ? -11.909 -9.262 -9.085 1.00 64.19 112 THR A N 1
ATOM 896 C CA . THR A 1 112 ? -11.374 -9.994 -10.247 1.00 64.19 112 THR A CA 1
ATOM 897 C C . THR A 1 112 ? -11.869 -9.385 -11.544 1.00 64.19 112 THR A C 1
ATOM 899 O O . THR A 1 112 ? -13.033 -8.926 -11.562 1.00 64.19 112 THR A O 1
#

Secondary structure (DSSP, 8-state):
-PPPP----TTSSS-TTTSS-TT-SS--S-HHHHHHHHGGG--EEEE-EEEEETTEEEEE-TTSSS--HHHHHHHHHHHT--SEEEE------HHHHHHHHHHHHHHHH---

pLDDT: mean 73.98, std 21.64, range [28.91, 95.19]

Foldseek 3Di:
DDDDPPPPPADDPDPVCPLPPPPHLERNDALLVVLLVCQPVHAEAEDWAWADDPRHIGTDAQPPHDHPLVSNLVSCVVSVDDHYYHYDDDDDDPVVVVVSVVSCCCRNVVDD

Mean predicted aligned error: 9.74 Å

Nearest PDB structures (foldseek):
  8ro4-assembly1_C  TM=8.038E-01  e=3.132E-03  Agrobacterium tumefaciens
  2zds-assembly1_E  TM=7.622E-01  e=4.324E-03  Streptomyces coelicolor
  3lmz-assembly1_A-2  TM=7.547E-01  e=1.067E-02  Parabacteroides distasonis ATCC 8503
  7x7w-assembly1_B-2  TM=5.911E-01  e=2.314E-02  Clostridia bacterium
  6wn6-assembly1_A  TM=6.844E-01  e=2.361E-01  Escherichia coli

Sequence (112 aa):
MPTQPESHDAISQNEEQNCLDRTSPKPSGYPQDWIRTLGKSIVKVHLKDFKRKQDGYEWVNLGDGDVDWEAVREAFREIGYSGSAITELKGGDESYLRDVSRRVDRLVLGRT

Radius of gyration: 15.44 Å; Cα contacts (8 Å, |Δi|>4): 138; chains: 1; bounding box: 34×47×37 Å